Protein AF-A0A661RQF5-F1 (afdb_monomer)

pLDDT: mean 89.21, std 16.98, range [40.53, 98.81]

Solvent-accessible surface area (backbone atoms only — not comparable to full-atom values): 6667 Å² total; per-residue (Å²): 84,35,40,37,40,47,43,81,50,47,69,70,42,57,60,57,49,53,75,77,28,49,71,82,44,97,46,32,29,41,40,75,65,56,73,70,56,47,53,55,51,48,53,52,45,70,79,34,30,76,92,13,27,39,38,41,38,34,62,47,94,51,95,83,42,47,51,73,51,75,43,65,79,60,58,66,39,82,42,76,57,96,91,41,82,46,71,45,75,58,76,76,85,71,75,90,67,78,88,73,68,86,83,66,78,88,79,81,133

Radius of gyration: 20.38 Å; Cα contacts (8 Å, |Δi|>4): 150; chains: 1; bounding box: 27×67×48 Å

Secondary structure (DSSP, 8-state):
-EEEEEES--HHHHHHHTTTSEEEETTEEEE---HHHHHHHHHHHHHH-TT-EEEEEEE-SSTTSEEEEEES--SEEEEEETTEEEEEEPPP---TTGGGSTTSTTS--

Nearest PDB structures (foldseek):
  4qdl-assembly1_E  TM=9.307E-01  e=1.779E-13  Escherichia coli K-12
  4p6i-assembly1_A  TM=9.046E-01  e=2.442E-12  Escherichia coli K-12
  5dlj-assembly1_E  TM=1.002E+00  e=1.059E-10  Escherichia coli K-12
  4mak-assembly1_A  TM=9.663E-01  e=1.282E-10  Escherichia coli str. K-12 substr. MG1655
  8fyc-assembly1_A  TM=9.298E-01  e=1.453E-09  Megasphaera

Foldseek 3Di:
DKKKAKDPFDVVLVVVLVVAFDPPDVRITDDDDDPVVLVVNVVSCVVGGPQMKMKMKDADPDPVRIDMDIDHDDQFDWDDDPNDIDTDRHDDPDPPPPPPPPPPPPPDD

Sequence (109 aa):
MLVIVVESVPPRLRGRLAVWLVEVRAGAYVGNLSKRVREMVWNQIEEGLGPGNAVMIWKTNTESGFDFLTLGPNRRIPCEMDGIKFVSFLPLEQEKIEAKNDDVDDIVL

Structure (mmCIF, N/CA/C/O backbone):
data_AF-A0A661RQF5-F1
#
_entry.id   AF-A0A661RQF5-F1
#
loop_
_atom_site.group_PDB
_atom_site.id
_atom_site.type_symbol
_atom_site.label_atom_id
_atom_site.label_alt_id
_atom_site.label_comp_id
_atom_site.label_asym_id
_atom_site.label_entity_id
_atom_site.label_seq_id
_atom_site.pdbx_PDB_ins_code
_atom_site.Cartn_x
_atom_site.Cartn_y
_atom_site.Cartn_z
_atom_site.occupancy
_atom_site.B_iso_or_equiv
_atom_site.auth_seq_id
_atom_site.auth_comp_id
_atom_site.auth_asym_id
_atom_site.auth_atom_id
_atom_site.pdbx_PDB_model_num
ATOM 1 N N . MET A 1 1 ? -8.514 -5.697 7.539 1.00 96.25 1 MET A N 1
ATOM 2 C CA . MET A 1 1 ? -8.502 -5.597 6.063 1.00 96.25 1 MET A CA 1
ATOM 3 C C . MET A 1 1 ? -7.395 -4.649 5.644 1.00 96.25 1 MET A C 1
ATOM 5 O O . MET A 1 1 ? -7.236 -3.615 6.288 1.00 96.25 1 MET A O 1
ATOM 9 N N . LEU A 1 2 ? -6.652 -5.029 4.609 1.00 98.38 2 LEU A N 1
ATOM 10 C CA . LEU A 1 2 ? -5.522 -4.324 4.014 1.00 98.38 2 LEU A CA 1
ATOM 11 C C . LEU A 1 2 ? -5.647 -4.415 2.487 1.00 98.38 2 LEU A C 1
ATOM 13 O O . LEU A 1 2 ? -5.944 -5.491 1.966 1.00 98.38 2 LEU A O 1
ATOM 17 N N . VAL A 1 3 ? -5.400 -3.307 1.797 1.00 98.81 3 VAL A N 1
ATOM 18 C CA . VAL A 1 3 ? -5.298 -3.223 0.339 1.00 98.81 3 VAL A CA 1
ATOM 19 C C . VAL A 1 3 ? -3.983 -2.535 -0.001 1.00 98.81 3 VAL A C 1
ATOM 21 O O . VAL A 1 3 ? -3.659 -1.510 0.593 1.00 98.81 3 VAL A O 1
ATOM 24 N N . ILE A 1 4 ? -3.222 -3.093 -0.934 1.00 98.69 4 ILE A N 1
ATOM 25 C CA . ILE A 1 4 ? -1.996 -2.490 -1.459 1.00 98.69 4 ILE A CA 1
ATOM 26 C C . ILE A 1 4 ? -2.137 -2.351 -2.968 1.00 98.69 4 ILE A C 1
ATOM 28 O O . ILE A 1 4 ? -2.450 -3.323 -3.651 1.00 98.69 4 ILE A O 1
ATOM 32 N N . VAL A 1 5 ? -1.899 -1.148 -3.479 1.00 98.62 5 VAL A N 1
ATOM 33 C CA . VAL A 1 5 ? -1.831 -0.855 -4.910 1.00 98.62 5 VAL A CA 1
ATOM 34 C C . VAL A 1 5 ? -0.400 -0.476 -5.258 1.00 98.62 5 VAL A C 1
ATOM 36 O O . VAL A 1 5 ? 0.196 0.333 -4.555 1.00 98.62 5 VAL A O 1
ATOM 39 N N . VAL A 1 6 ? 0.153 -1.057 -6.319 1.00 98.44 6 VAL A N 1
ATOM 40 C CA . VAL A 1 6 ? 1.498 -0.758 -6.822 1.00 98.44 6 VAL A CA 1
ATOM 41 C C . VAL A 1 6 ? 1.495 -0.557 -8.333 1.00 98.44 6 VAL A C 1
ATOM 43 O O . VAL A 1 6 ? 0.921 -1.343 -9.090 1.00 98.44 6 VAL A O 1
ATOM 46 N N . GLU A 1 7 ? 2.213 0.464 -8.784 1.00 98.19 7 GLU A N 1
ATOM 47 C CA . GLU A 1 7 ? 2.347 0.838 -10.192 1.00 98.19 7 GLU A CA 1
ATOM 48 C C . GLU A 1 7 ? 3.827 0.908 -10.572 1.00 98.19 7 GLU A C 1
ATOM 50 O O . GLU A 1 7 ? 4.654 1.385 -9.797 1.00 98.19 7 GLU A O 1
ATOM 55 N N . SER A 1 8 ? 4.178 0.420 -11.766 1.00 97.50 8 SER A N 1
ATOM 56 C CA . SER A 1 8 ? 5.552 0.476 -12.302 1.00 97.50 8 SER A CA 1
ATOM 57 C C . SER A 1 8 ? 6.648 -0.090 -11.377 1.00 97.50 8 SER A C 1
ATOM 59 O O . SER A 1 8 ? 7.808 0.304 -11.464 1.00 97.50 8 SER A O 1
ATOM 61 N N . VAL A 1 9 ? 6.298 -1.041 -10.502 1.00 97.88 9 VAL A N 1
ATOM 62 C CA . VAL A 1 9 ? 7.245 -1.687 -9.580 1.00 97.88 9 VAL A CA 1
ATOM 63 C C . VAL A 1 9 ? 7.947 -2.910 -10.195 1.00 97.88 9 VAL A C 1
ATOM 65 O O . VAL A 1 9 ? 7.343 -3.620 -11.012 1.00 97.88 9 VAL A O 1
ATOM 68 N N . PRO A 1 10 ? 9.186 -3.228 -9.769 1.00 97.62 10 PRO A N 1
ATOM 69 C CA . PRO A 1 10 ? 9.909 -4.423 -10.203 1.00 97.62 10 PRO A CA 1
ATOM 70 C C . PRO A 1 10 ? 9.140 -5.744 -9.966 1.00 97.62 10 PRO A C 1
ATOM 72 O O . PRO A 1 10 ? 8.515 -5.902 -8.912 1.00 97.62 10 PRO A O 1
ATOM 75 N N . PRO A 1 11 ? 9.261 -6.760 -10.853 1.00 97.12 11 PRO A N 1
ATOM 76 C CA . PRO A 1 11 ? 8.599 -8.064 -10.682 1.00 97.12 11 PRO A CA 1
ATOM 77 C C . PRO A 1 11 ? 8.918 -8.763 -9.352 1.00 97.12 11 PRO A C 1
ATOM 79 O O . PRO A 1 11 ? 8.059 -9.428 -8.777 1.00 97.12 11 PRO A O 1
ATOM 82 N N . ARG A 1 12 ? 10.132 -8.554 -8.817 1.00 97.62 12 ARG A N 1
ATOM 83 C CA . ARG A 1 12 ? 10.547 -9.066 -7.499 1.00 97.62 12 ARG A CA 1
ATOM 84 C C . ARG A 1 12 ? 9.626 -8.606 -6.364 1.00 97.62 12 ARG A C 1
ATOM 86 O O . ARG A 1 12 ? 9.331 -9.401 -5.477 1.00 97.62 12 ARG A O 1
ATOM 93 N N . LEU A 1 13 ? 9.152 -7.354 -6.396 1.00 98.12 13 LEU A N 1
ATOM 94 C CA . LEU A 1 13 ? 8.261 -6.825 -5.363 1.00 98.12 13 LEU A CA 1
ATOM 95 C C . LEU A 1 13 ? 6.857 -7.423 -5.503 1.00 98.12 13 LEU A C 1
ATOM 97 O O . LEU A 1 13 ? 6.255 -7.792 -4.502 1.00 98.12 13 LEU A O 1
ATOM 101 N N . ARG A 1 14 ? 6.370 -7.608 -6.736 1.00 98.00 14 ARG A N 1
ATOM 102 C CA . ARG A 1 14 ? 5.079 -8.270 -7.000 1.00 98.00 14 ARG A CA 1
ATOM 103 C C . ARG A 1 14 ? 5.048 -9.684 -6.428 1.00 98.00 14 ARG A C 1
ATOM 105 O O . ARG A 1 14 ? 4.173 -10.013 -5.632 1.00 98.00 14 ARG A O 1
ATOM 112 N N . GLY A 1 15 ? 6.064 -10.487 -6.756 1.00 97.44 15 GLY A N 1
ATOM 113 C CA . GLY A 1 15 ? 6.204 -11.841 -6.215 1.00 97.44 15 GLY A CA 1
ATOM 114 C C . GLY A 1 15 ? 6.328 -11.852 -4.690 1.00 97.44 15 GLY A C 1
ATOM 115 O O . GLY A 1 15 ? 5.736 -12.699 -4.030 1.00 97.44 15 GLY A O 1
ATOM 116 N N . ARG A 1 16 ? 7.036 -10.873 -4.113 1.00 97.75 16 ARG A N 1
ATOM 117 C CA . ARG A 1 16 ? 7.155 -10.713 -2.660 1.00 97.75 16 ARG A CA 1
ATOM 118 C C . ARG A 1 16 ? 5.808 -10.404 -1.994 1.00 97.75 16 ARG A C 1
ATOM 120 O O . ARG A 1 16 ? 5.505 -11.015 -0.978 1.00 97.75 16 ARG A O 1
ATOM 127 N N . LEU A 1 17 ? 4.991 -9.511 -2.553 1.00 98.25 17 LEU A N 1
ATOM 128 C CA . LEU A 1 17 ? 3.659 -9.187 -2.019 1.00 98.25 17 LEU A CA 1
ATOM 129 C C . LEU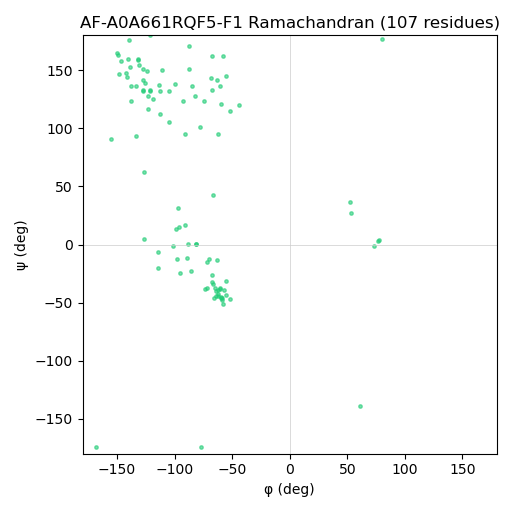 A 1 17 ? 2.693 -10.377 -2.090 1.00 98.25 17 LEU A C 1
ATOM 131 O O . LEU A 1 17 ? 1.936 -10.609 -1.145 1.00 98.25 17 LEU A O 1
ATOM 135 N N . ALA A 1 18 ? 2.778 -11.168 -3.162 1.00 97.75 18 ALA A N 1
ATOM 136 C CA . ALA A 1 18 ? 1.961 -12.364 -3.364 1.00 97.75 18 ALA A CA 1
ATOM 137 C C . ALA A 1 18 ? 2.197 -13.476 -2.317 1.00 97.75 18 ALA A C 1
ATOM 139 O O . ALA A 1 18 ? 1.392 -14.396 -2.212 1.00 97.75 18 ALA A O 1
ATOM 140 N N . VAL A 1 19 ? 3.264 -13.392 -1.508 1.00 97.50 19 VAL A N 1
ATOM 141 C CA . VAL A 1 19 ? 3.502 -14.319 -0.382 1.00 97.50 19 VAL A CA 1
ATOM 142 C C . VAL A 1 19 ? 2.466 -14.141 0.733 1.00 97.50 19 VAL A C 1
ATOM 144 O O . VAL A 1 19 ? 2.119 -15.107 1.410 1.00 97.50 19 VAL A O 1
ATOM 147 N N . TRP A 1 20 ? 1.968 -12.918 0.942 1.00 97.75 20 TRP A N 1
ATOM 148 C CA . TRP A 1 20 ? 1.060 -12.595 2.054 1.00 97.75 20 TRP A CA 1
ATOM 149 C C . TRP A 1 20 ? -0.341 -12.184 1.613 1.00 97.75 20 TRP A C 1
ATOM 151 O O . TRP A 1 20 ? -1.264 -12.192 2.430 1.00 97.75 20 TRP A O 1
ATOM 161 N N . LEU A 1 21 ? -0.494 -11.758 0.361 1.00 98.44 21 LEU A N 1
ATOM 162 C CA . LEU A 1 21 ? -1.695 -11.103 -0.142 1.00 98.44 21 LEU A CA 1
ATOM 163 C C . LEU A 1 21 ? -2.151 -11.743 -1.448 1.00 98.44 21 LEU A C 1
ATOM 165 O O . LEU A 1 21 ? -1.346 -12.263 -2.216 1.00 98.44 21 LEU A O 1
ATOM 169 N N . VAL A 1 22 ? -3.445 -11.632 -1.731 1.00 98.56 22 VAL A N 1
ATOM 170 C CA . VAL A 1 22 ? -4.027 -12.094 -2.993 1.00 98.56 22 VAL A CA 1
ATOM 171 C C . VAL A 1 22 ? -4.041 -10.940 -3.990 1.00 98.56 22 VAL A C 1
ATOM 173 O O . VAL A 1 22 ? -4.631 -9.896 -3.710 1.00 98.56 22 VAL A O 1
ATOM 176 N N . GLU A 1 23 ? -3.418 -11.125 -5.155 1.00 98.50 23 GLU A N 1
ATOM 177 C CA . GLU A 1 23 ? -3.478 -10.170 -6.268 1.00 98.50 23 GLU A CA 1
ATOM 178 C C . GLU A 1 23 ? -4.814 -10.319 -7.011 1.00 98.50 23 GLU A C 1
ATOM 180 O O . GLU A 1 23 ? -5.010 -11.250 -7.789 1.00 98.50 23 GLU A O 1
ATOM 185 N N . VAL A 1 24 ? -5.763 -9.419 -6.750 1.00 98.31 24 VAL A N 1
ATOM 186 C CA . VAL A 1 24 ? -7.114 -9.462 -7.348 1.00 98.31 24 VAL A CA 1
ATOM 187 C C . VAL A 1 24 ? -7.169 -8.782 -8.719 1.00 98.31 24 VAL A C 1
ATOM 189 O O . VAL A 1 24 ? -8.050 -9.068 -9.530 1.00 98.31 24 VAL A O 1
ATOM 192 N N . ARG A 1 25 ? -6.225 -7.873 -8.983 1.00 98.56 25 ARG A N 1
ATOM 193 C CA . ARG A 1 25 ? -5.950 -7.223 -10.274 1.00 98.56 25 ARG A CA 1
ATOM 194 C C . ARG A 1 25 ? -4.463 -6.907 -10.355 1.00 98.56 25 ARG A C 1
ATOM 196 O O . ARG A 1 25 ? -3.806 -6.858 -9.324 1.00 98.56 25 ARG A O 1
ATOM 203 N N . ALA A 1 26 ? -3.958 -6.644 -11.559 1.00 97.50 26 ALA A N 1
ATOM 204 C CA . ALA A 1 26 ? -2.560 -6.280 -11.760 1.00 97.50 26 ALA A CA 1
ATOM 205 C C . ALA A 1 26 ? -2.154 -5.118 -10.836 1.00 97.50 26 ALA A C 1
ATOM 207 O O . ALA A 1 26 ? -2.666 -4.008 -10.961 1.00 97.50 26 ALA A O 1
ATOM 208 N N . GLY A 1 27 ? -1.241 -5.391 -9.902 1.00 97.81 27 GLY A N 1
ATOM 209 C CA . GLY A 1 27 ? -0.774 -4.424 -8.912 1.00 97.81 27 GLY A CA 1
ATOM 210 C C . GLY A 1 27 ? -1.731 -4.143 -7.752 1.00 97.81 27 GLY A C 1
ATOM 211 O O . GLY A 1 27 ? -1.383 -3.318 -6.922 1.00 97.81 27 GLY A O 1
ATOM 212 N N . ALA A 1 28 ? -2.887 -4.802 -7.651 1.00 98.69 28 ALA A N 1
ATOM 213 C CA . ALA A 1 28 ? -3.844 -4.631 -6.559 1.00 98.69 28 ALA A CA 1
ATOM 214 C C . ALA A 1 28 ? -3.921 -5.899 -5.700 1.00 98.69 28 ALA A C 1
ATOM 216 O O . ALA A 1 28 ? -4.424 -6.939 -6.127 1.00 98.69 28 ALA A O 1
ATOM 217 N N . TYR A 1 29 ? -3.455 -5.782 -4.463 1.00 98.81 29 TYR A N 1
ATOM 218 C CA . TYR A 1 29 ? -3.317 -6.862 -3.498 1.00 98.81 29 TYR A CA 1
ATOM 219 C C . TYR A 1 29 ? -4.265 -6.653 -2.320 1.00 98.81 29 TYR A C 1
ATOM 221 O O . TYR A 1 29 ? -4.370 -5.546 -1.795 1.00 98.81 29 TYR A O 1
ATOM 229 N N . VAL A 1 30 ? -4.931 -7.715 -1.869 1.00 98.75 30 VAL A N 1
ATOM 230 C CA . VAL A 1 30 ? -5.881 -7.673 -0.748 1.00 98.75 30 VAL A CA 1
ATOM 231 C C . VAL A 1 30 ? -5.525 -8.738 0.283 1.00 98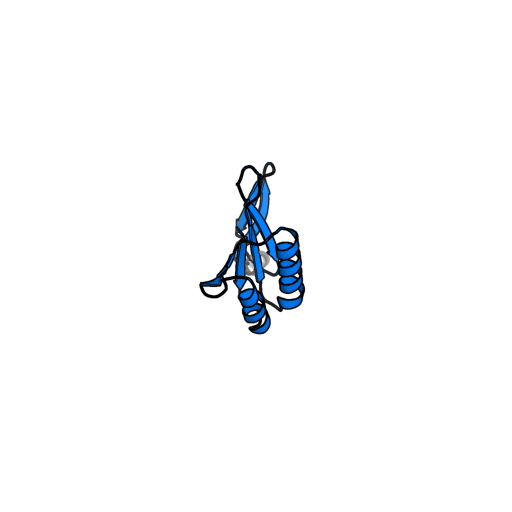.75 30 VAL A C 1
ATOM 233 O O . VAL A 1 30 ? -5.138 -9.856 -0.059 1.00 98.75 30 VAL A O 1
ATOM 236 N N . GLY A 1 31 ? -5.675 -8.404 1.564 1.00 98.25 31 GLY A N 1
ATOM 237 C CA . GLY A 1 31 ? -5.498 -9.359 2.651 1.00 98.25 31 GLY A CA 1
ATOM 238 C C . GLY A 1 31 ? -5.992 -8.856 4.002 1.00 98.25 31 GLY A C 1
ATOM 239 O O . GLY A 1 31 ? -6.587 -7.782 4.138 1.00 98.25 31 GLY A O 1
ATOM 240 N N . ASN A 1 32 ? -5.745 -9.650 5.040 1.00 97.94 32 ASN A N 1
ATOM 241 C CA . ASN A 1 32 ? -6.052 -9.280 6.415 1.00 97.94 32 ASN A CA 1
ATOM 242 C C . ASN A 1 32 ? -4.863 -9.600 7.318 1.00 97.94 32 ASN A C 1
ATOM 244 O O . ASN A 1 32 ? -4.716 -10.720 7.794 1.00 97.94 32 ASN A O 1
ATOM 248 N N . LEU A 1 33 ? -4.005 -8.603 7.520 1.00 96.75 33 LEU A N 1
ATOM 249 C CA . LEU A 1 33 ? -2.769 -8.734 8.283 1.00 96.75 33 LEU A CA 1
ATOM 250 C C . LEU A 1 33 ? -2.864 -7.954 9.597 1.00 96.75 33 LEU A C 1
ATOM 252 O O . LEU A 1 33 ? -3.551 -6.933 9.680 1.00 96.75 33 LEU A O 1
ATOM 256 N N . SER A 1 34 ? -2.152 -8.425 10.622 1.00 97.31 34 SER A N 1
ATOM 257 C CA . SER A 1 34 ? -1.987 -7.674 11.869 1.00 97.31 34 SER A CA 1
ATOM 258 C C . SER A 1 34 ? -1.153 -6.409 11.637 1.00 97.31 34 SER A C 1
ATOM 260 O O . SER A 1 34 ? -0.415 -6.313 10.654 1.00 97.31 34 SER A O 1
ATOM 262 N N . LYS A 1 35 ? -1.220 -5.446 12.568 1.00 96.81 35 LYS A N 1
ATOM 263 C CA . LYS A 1 35 ? -0.451 -4.190 12.498 1.00 96.81 35 LYS A CA 1
ATOM 264 C C . LYS A 1 35 ? 1.047 -4.436 12.262 1.00 96.81 35 LYS A C 1
ATOM 266 O O . LYS A 1 35 ? 1.616 -3.853 11.348 1.00 96.81 35 LYS A O 1
ATOM 271 N N . ARG A 1 36 ? 1.640 -5.366 13.019 1.00 97.88 36 ARG A N 1
ATOM 272 C CA . ARG A 1 36 ? 3.059 -5.739 12.908 1.00 97.88 36 ARG A CA 1
ATOM 273 C C . ARG A 1 36 ? 3.413 -6.269 11.519 1.00 97.88 36 ARG A C 1
ATOM 275 O O . ARG A 1 36 ? 4.430 -5.887 10.953 1.00 97.88 36 ARG A O 1
ATOM 282 N N . VAL A 1 37 ? 2.590 -7.166 10.973 1.00 97.81 37 VAL A N 1
ATOM 283 C CA . VAL A 1 37 ? 2.866 -7.765 9.658 1.00 97.81 37 VAL A CA 1
ATOM 284 C C . VAL A 1 37 ? 2.652 -6.733 8.551 1.00 97.81 37 VAL A C 1
ATOM 286 O O . VAL A 1 37 ? 3.444 -6.677 7.621 1.00 97.81 37 VAL A O 1
ATOM 289 N N . ARG A 1 38 ? 1.645 -5.861 8.674 1.00 97.88 38 ARG A N 1
ATOM 290 C CA . ARG A 1 38 ? 1.449 -4.730 7.759 1.00 97.88 38 ARG A CA 1
ATOM 291 C C . ARG A 1 38 ? 2.667 -3.799 7.734 1.00 97.88 38 ARG A C 1
ATOM 293 O O . ARG A 1 38 ? 3.103 -3.428 6.655 1.00 97.88 38 ARG A O 1
ATOM 300 N N . GLU A 1 39 ? 3.214 -3.435 8.892 1.00 98.12 39 GLU A N 1
ATOM 301 C CA . GLU A 1 39 ? 4.417 -2.589 8.990 1.00 98.12 39 GLU A CA 1
ATOM 302 C C . GLU A 1 39 ? 5.637 -3.266 8.355 1.00 98.12 39 GLU A C 1
ATOM 304 O O . GLU A 1 39 ? 6.346 -2.652 7.566 1.00 98.12 39 GLU A O 1
ATOM 309 N N . MET A 1 40 ? 5.823 -4.565 8.599 1.00 98.19 40 MET A N 1
ATOM 310 C CA . MET A 1 40 ? 6.859 -5.351 7.923 1.00 98.19 40 MET A CA 1
ATOM 311 C C . MET A 1 40 ? 6.678 -5.356 6.395 1.00 98.19 40 MET A C 1
ATOM 313 O O . MET A 1 40 ? 7.649 -5.170 5.666 1.00 98.19 40 MET A O 1
ATOM 317 N N . VAL A 1 41 ? 5.452 -5.561 5.897 1.00 98.19 41 VAL A N 1
ATOM 318 C CA . VAL A 1 41 ? 5.147 -5.518 4.455 1.00 98.19 41 VAL A CA 1
ATOM 319 C C . VAL A 1 41 ? 5.432 -4.132 3.878 1.00 98.19 41 VAL A C 1
ATOM 321 O O . VAL A 1 41 ? 5.979 -4.040 2.783 1.00 98.19 41 VAL A O 1
ATOM 324 N N . TRP A 1 42 ? 5.117 -3.063 4.609 1.00 98.44 42 TRP A N 1
ATOM 325 C CA . TRP A 1 42 ? 5.401 -1.698 4.172 1.00 98.44 42 TRP A CA 1
ATOM 326 C C . TRP A 1 42 ? 6.902 -1.441 4.001 1.00 98.44 42 TRP A C 1
ATOM 328 O O . TRP A 1 42 ? 7.306 -0.946 2.954 1.00 98.44 42 TRP A O 1
ATOM 338 N N . ASN A 1 43 ? 7.736 -1.890 4.941 1.00 98.31 43 ASN A N 1
ATOM 339 C CA . ASN A 1 43 ? 9.195 -1.779 4.811 1.00 98.31 43 ASN A CA 1
ATOM 340 C C . ASN A 1 43 ? 9.717 -2.527 3.570 1.00 98.31 43 ASN A C 1
ATOM 342 O O . ASN A 1 43 ? 10.601 -2.053 2.866 1.00 98.31 43 ASN A O 1
ATOM 346 N N . GLN A 1 44 ? 9.130 -3.685 3.248 1.00 98.06 44 GLN A N 1
ATOM 347 C CA . GLN A 1 44 ? 9.481 -4.432 2.034 1.00 98.06 44 GLN A CA 1
ATOM 348 C C . GLN A 1 44 ? 9.080 -3.700 0.748 1.00 98.06 44 GLN A C 1
ATOM 350 O O . GLN A 1 44 ? 9.770 -3.819 -0.266 1.00 98.06 44 GLN A O 1
ATOM 355 N N . ILE A 1 45 ? 7.969 -2.960 0.772 1.00 98.25 45 ILE A N 1
ATOM 356 C CA . ILE A 1 45 ? 7.570 -2.086 -0.335 1.00 98.25 45 ILE A CA 1
ATOM 357 C C . ILE A 1 45 ? 8.580 -0.951 -0.477 1.00 98.25 45 ILE A C 1
ATOM 359 O O . ILE A 1 45 ? 9.040 -0.711 -1.587 1.00 98.25 45 ILE A O 1
ATOM 363 N N . GLU A 1 46 ? 8.966 -0.313 0.626 1.00 98.00 46 GLU A N 1
ATOM 364 C CA . GLU A 1 46 ? 9.929 0.790 0.637 1.00 98.00 46 GLU A CA 1
ATOM 365 C C . GLU A 1 46 ? 11.293 0.388 0.058 1.00 98.00 46 GLU A C 1
ATOM 367 O O . GLU A 1 46 ? 11.788 1.026 -0.870 1.00 98.00 46 GLU A O 1
ATOM 372 N N . GLU A 1 47 ? 11.844 -0.746 0.491 1.00 97.62 47 GLU A N 1
ATOM 373 C CA . GLU A 1 47 ? 13.086 -1.321 -0.052 1.00 97.62 47 GLU A CA 1
ATOM 374 C C . GLU A 1 47 ? 12.935 -1.825 -1.507 1.00 97.62 47 GLU A C 1
ATOM 376 O O . GLU A 1 47 ? 13.899 -1.962 -2.274 1.00 97.62 47 GLU A O 1
ATOM 381 N N . GLY A 1 48 ? 11.710 -2.183 -1.894 1.00 96.94 48 GLY A N 1
ATOM 382 C CA . GLY A 1 48 ? 11.395 -2.886 -3.133 1.00 96.94 48 GLY A CA 1
ATOM 383 C C . GLY A 1 48 ? 10.912 -2.014 -4.289 1.00 96.94 48 GLY A C 1
ATOM 384 O O . GLY A 1 48 ? 10.833 -2.521 -5.411 1.00 96.94 48 GLY A O 1
ATOM 385 N N . LEU A 1 49 ? 10.577 -0.748 -4.030 1.00 96.94 49 LEU A N 1
ATOM 386 C CA . LEU A 1 49 ? 9.734 0.071 -4.904 1.00 96.94 49 LEU A CA 1
ATOM 387 C C . LEU A 1 49 ? 10.347 0.344 -6.284 1.00 96.94 49 LEU A C 1
ATOM 389 O O . LEU A 1 49 ? 9.647 0.312 -7.298 1.00 96.94 49 LEU A O 1
ATOM 393 N N . GLY A 1 50 ? 11.659 0.596 -6.333 1.00 95.12 50 GLY A N 1
ATOM 394 C CA . GLY A 1 50 ? 12.320 1.084 -7.545 1.00 95.12 50 GLY A CA 1
ATOM 395 C C . GLY A 1 50 ? 11.750 2.446 -7.986 1.00 95.12 50 GLY A C 1
ATOM 396 O O . GLY A 1 50 ? 11.501 3.286 -7.126 1.00 95.12 50 GLY A O 1
ATOM 397 N N . PRO A 1 51 ? 11.528 2.682 -9.296 1.00 95.56 51 PRO A N 1
ATOM 398 C CA . PRO A 1 51 ? 10.954 3.935 -9.806 1.00 95.56 51 PRO A CA 1
ATOM 399 C C . PRO A 1 51 ? 9.417 3.994 -9.711 1.00 95.56 51 PRO A C 1
ATOM 401 O O . PRO A 1 51 ? 8.810 4.953 -10.183 1.00 95.56 51 PRO A O 1
ATOM 404 N N . GLY A 1 52 ? 8.783 2.940 -9.190 1.00 97.25 52 GLY A N 1
ATOM 405 C CA . GLY A 1 52 ? 7.333 2.827 -9.110 1.00 97.25 52 GLY A CA 1
ATOM 406 C C . GLY A 1 52 ? 6.718 3.657 -7.988 1.00 97.25 52 GLY A C 1
ATOM 407 O O . GLY A 1 52 ? 7.392 4.400 -7.277 1.00 97.25 52 GLY A O 1
ATOM 408 N N . ASN A 1 53 ? 5.413 3.487 -7.806 1.00 98.06 53 ASN A N 1
ATOM 409 C CA . ASN A 1 53 ? 4.681 4.063 -6.686 1.00 98.06 53 ASN A CA 1
ATOM 410 C C . ASN A 1 53 ? 3.786 3.013 -6.019 1.00 98.06 53 ASN A C 1
ATOM 412 O O . ASN A 1 53 ? 3.476 1.972 -6.607 1.00 98.06 53 ASN A O 1
ATOM 416 N N . ALA A 1 54 ? 3.426 3.270 -4.765 1.00 98.19 54 ALA A N 1
ATOM 417 C CA . ALA A 1 54 ? 2.615 2.380 -3.956 1.00 98.19 54 ALA A CA 1
ATOM 418 C C . ALA A 1 54 ? 1.631 3.152 -3.076 1.00 98.19 54 ALA A C 1
ATOM 420 O O . ALA A 1 54 ? 1.943 4.225 -2.562 1.00 98.19 54 ALA A O 1
ATOM 421 N N . VAL A 1 55 ? 0.469 2.551 -2.839 1.00 98.44 55 VAL A N 1
ATOM 422 C CA . VAL A 1 55 ? -0.512 2.983 -1.844 1.00 98.44 55 VAL A CA 1
ATOM 423 C C . VAL A 1 55 ? -0.861 1.791 -0.965 1.00 98.44 55 VAL A C 1
ATOM 425 O O . VAL A 1 55 ? -1.158 0.713 -1.472 1.00 98.44 55 VAL A O 1
ATOM 428 N N . MET A 1 56 ? -0.853 1.975 0.351 1.00 98.50 56 MET A N 1
ATOM 429 C CA . MET A 1 56 ? -1.310 0.978 1.315 1.00 98.50 56 MET A CA 1
ATOM 430 C C . MET A 1 56 ? -2.486 1.539 2.101 1.00 98.50 56 MET A C 1
ATOM 432 O O . MET A 1 56 ? -2.350 2.585 2.719 1.00 98.50 56 MET A O 1
ATOM 436 N N . ILE A 1 57 ? -3.608 0.825 2.116 1.00 98.44 57 ILE A N 1
ATOM 437 C CA . ILE A 1 57 ? -4.859 1.203 2.780 1.00 98.44 57 ILE A CA 1
ATOM 438 C C . ILE A 1 57 ? -5.214 0.122 3.793 1.00 98.44 57 ILE A C 1
ATOM 440 O O . ILE A 1 57 ? -5.211 -1.063 3.463 1.00 98.44 57 ILE A O 1
ATOM 444 N N . TRP A 1 58 ? -5.571 0.489 5.017 1.00 98.31 58 TRP A N 1
ATOM 445 C CA . TRP A 1 58 ? -5.989 -0.477 6.033 1.00 98.31 58 TRP A CA 1
ATOM 446 C C . TRP A 1 58 ? -7.185 0.015 6.837 1.00 98.31 58 TRP A C 1
ATOM 448 O O . TRP A 1 58 ? -7.373 1.209 7.049 1.00 98.31 58 TRP A O 1
ATOM 458 N N . LYS A 1 59 ? -7.969 -0.935 7.353 1.00 97.44 59 LYS A N 1
ATOM 459 C CA . LYS A 1 59 ? -9.069 -0.640 8.280 1.00 97.44 59 LYS A CA 1
ATOM 460 C C . LYS A 1 59 ? -8.526 -0.116 9.612 1.00 97.44 59 LYS A C 1
ATOM 462 O O . LYS A 1 59 ? -7.641 -0.739 10.199 1.00 97.44 59 LYS A O 1
ATOM 467 N N . THR A 1 60 ? -9.102 0.967 10.118 1.00 95.75 60 THR A N 1
ATOM 468 C CA . THR A 1 60 ? -8.823 1.525 11.452 1.00 95.75 60 THR A CA 1
ATOM 469 C C . THR A 1 60 ? -10.132 1.987 12.103 1.00 95.75 60 THR A C 1
ATOM 471 O O . THR A 1 60 ? -11.192 1.884 11.490 1.00 95.75 60 THR A O 1
ATOM 474 N N . ASN A 1 61 ? -10.071 2.453 13.350 1.00 94.38 61 ASN A N 1
ATOM 475 C CA . ASN A 1 61 ? -11.221 2.952 14.108 1.00 94.38 61 ASN A CA 1
ATOM 476 C C . ASN A 1 61 ? -11.348 4.490 14.047 1.00 94.38 61 ASN A C 1
ATOM 478 O O . ASN A 1 61 ? -11.741 5.115 15.027 1.00 94.38 61 ASN A O 1
ATOM 482 N N . THR A 1 62 ? -10.928 5.100 12.935 1.00 91.19 62 THR A N 1
ATOM 483 C CA . THR A 1 62 ? -11.112 6.534 12.655 1.00 91.19 62 THR A CA 1
ATOM 484 C C . THR A 1 62 ? -12.460 6.770 11.978 1.00 91.19 62 THR A C 1
ATOM 486 O O . THR A 1 62 ? -13.116 5.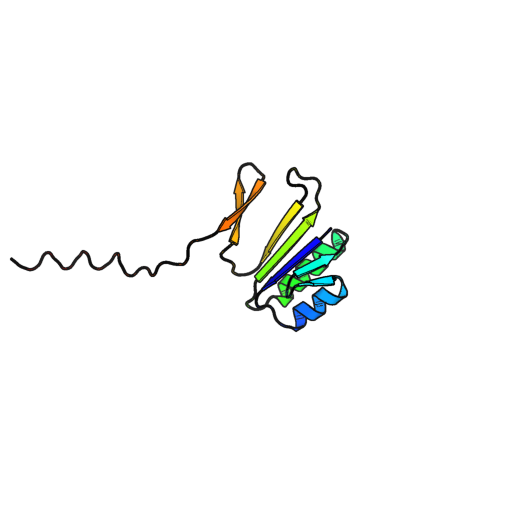818 11.556 1.00 91.19 62 THR A O 1
ATOM 489 N N . GLU A 1 63 ? -12.856 8.033 11.837 1.00 90.44 63 GLU A N 1
ATOM 490 C CA . GLU A 1 63 ? -14.133 8.431 11.231 1.00 90.44 63 GLU A CA 1
ATOM 491 C C . GLU A 1 63 ? -14.333 7.871 9.813 1.00 90.44 63 GLU A C 1
ATOM 493 O O . GLU A 1 63 ? -15.380 7.301 9.514 1.00 90.44 63 GLU A O 1
ATOM 498 N N . SER A 1 64 ? -13.298 7.909 8.970 1.00 91.31 64 SER A N 1
ATOM 499 C CA . SER A 1 64 ? -13.351 7.342 7.614 1.00 91.31 64 SER A CA 1
ATOM 500 C C . SER A 1 64 ? -13.393 5.806 7.585 1.00 91.31 64 SER A C 1
ATOM 502 O O . SER A 1 64 ? -13.604 5.210 6.531 1.00 91.31 64 SER A O 1
ATOM 504 N N . GLY A 1 65 ? -13.134 5.131 8.712 1.00 95.06 65 GLY A N 1
ATOM 505 C CA . GLY A 1 65 ? -13.053 3.668 8.813 1.00 95.06 65 GLY A CA 1
ATOM 506 C C . GLY A 1 65 ? -11.789 3.043 8.202 1.00 95.06 65 GLY A C 1
ATOM 507 O O . GLY A 1 65 ? -11.594 1.823 8.274 1.00 95.06 65 GLY A O 1
ATOM 508 N N . PHE A 1 66 ? -10.903 3.854 7.623 1.00 96.12 66 PHE A N 1
ATOM 509 C CA . PHE A 1 66 ? -9.622 3.439 7.063 1.00 96.12 66 PHE A CA 1
ATOM 510 C C . PHE A 1 66 ? -8.582 4.557 7.159 1.00 96.12 66 PHE A C 1
ATOM 512 O O . PHE A 1 66 ? -8.902 5.718 7.401 1.00 96.12 66 PHE A O 1
ATOM 519 N N . ASP A 1 67 ? -7.326 4.174 6.975 1.00 96.19 67 ASP A N 1
ATOM 520 C CA . ASP A 1 67 ? -6.199 5.085 6.828 1.00 96.19 67 ASP A CA 1
ATOM 521 C C . ASP A 1 67 ? -5.258 4.535 5.748 1.00 96.19 67 ASP A C 1
ATOM 523 O O . ASP A 1 67 ? -5.341 3.353 5.387 1.00 96.19 67 ASP A O 1
ATOM 527 N N . PHE A 1 68 ? -4.416 5.398 5.186 1.00 97.38 68 PHE A N 1
ATOM 528 C CA . PHE A 1 68 ? -3.532 5.050 4.089 1.00 97.38 68 PHE A CA 1
ATOM 529 C C . PHE A 1 68 ? -2.186 5.782 4.111 1.00 97.38 68 PHE A C 1
ATOM 531 O O . PHE A 1 68 ? -2.023 6.851 4.706 1.00 97.38 68 PHE A O 1
ATOM 538 N N . LEU A 1 69 ? -1.217 5.169 3.431 1.00 96.94 69 LEU A N 1
ATOM 539 C CA . LEU A 1 69 ? 0.103 5.718 3.125 1.00 96.94 69 LEU A CA 1
ATOM 540 C C . LEU A 1 69 ? 0.363 5.612 1.630 1.00 96.94 69 LEU A C 1
ATOM 542 O O . LEU A 1 69 ? -0.114 4.685 0.974 1.00 96.94 69 LEU A O 1
ATOM 546 N N . THR A 1 70 ? 1.163 6.538 1.119 1.00 97.44 70 THR A N 1
ATOM 547 C CA . THR A 1 70 ? 1.636 6.545 -0.264 1.00 97.44 70 THR A CA 1
ATOM 548 C C . THR A 1 70 ? 3.154 6.591 -0.285 1.00 97.44 70 THR A C 1
ATOM 550 O O . THR A 1 70 ? 3.767 7.184 0.601 1.00 97.44 70 THR A O 1
ATOM 553 N N . LEU A 1 71 ? 3.758 6.005 -1.311 1.00 97.38 71 LEU A N 1
ATOM 554 C CA . LEU A 1 71 ? 5.195 6.043 -1.539 1.00 97.38 71 LEU A CA 1
ATOM 555 C C . LEU A 1 71 ? 5.484 6.181 -3.035 1.00 97.38 71 LEU A C 1
ATOM 557 O O . LEU A 1 71 ? 4.783 5.593 -3.857 1.00 97.38 71 LEU A O 1
ATOM 561 N N . GLY A 1 72 ? 6.538 6.917 -3.378 1.00 96.06 72 GLY A N 1
ATOM 562 C CA . GLY A 1 72 ? 6.942 7.157 -4.762 1.00 96.06 72 GLY A CA 1
ATOM 563 C C . GLY A 1 72 ? 6.129 8.253 -5.466 1.00 96.06 72 GLY A C 1
ATOM 564 O O . GLY A 1 72 ? 5.214 8.839 -4.881 1.00 96.06 72 GLY A O 1
ATOM 565 N N . PRO A 1 73 ? 6.481 8.572 -6.722 1.00 93.50 73 PRO A N 1
ATOM 566 C CA . PRO A 1 73 ? 5.858 9.653 -7.474 1.00 93.50 73 PRO A CA 1
ATOM 567 C C . PRO A 1 73 ? 4.451 9.269 -7.951 1.00 93.50 73 PRO A C 1
ATOM 569 O O . PRO A 1 73 ? 4.265 8.296 -8.682 1.00 93.50 73 PRO A O 1
ATOM 572 N N . ASN A 1 74 ? 3.452 10.069 -7.581 1.00 93.19 74 ASN A N 1
ATOM 573 C CA . ASN A 1 74 ? 2.097 9.983 -8.119 1.00 93.19 74 ASN A CA 1
ATOM 574 C C . ASN A 1 74 ? 1.458 11.380 -8.136 1.00 93.19 74 ASN A C 1
ATOM 576 O O . ASN A 1 74 ? 1.703 12.197 -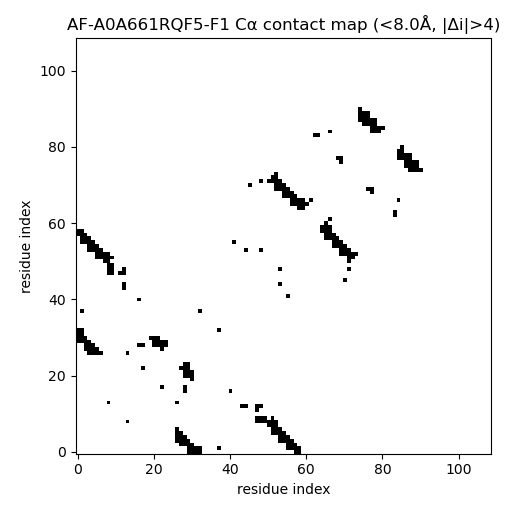7.253 1.00 93.19 74 ASN A O 1
ATOM 580 N N . ARG A 1 75 ? 0.601 11.653 -9.124 1.00 93.06 75 ARG A N 1
ATOM 581 C CA . ARG A 1 75 ? -0.187 12.898 -9.185 1.00 93.06 75 ARG A CA 1
ATOM 582 C C . ARG A 1 75 ? -1.309 12.941 -8.147 1.00 93.06 75 ARG A C 1
ATOM 584 O O . ARG A 1 75 ? -1.896 13.996 -7.933 1.00 93.06 75 ARG A O 1
ATOM 591 N N . ARG A 1 76 ? -1.636 11.795 -7.549 1.00 94.69 76 ARG A N 1
ATOM 592 C CA . ARG A 1 76 ? -2.552 11.645 -6.419 1.00 94.69 76 ARG A CA 1
ATOM 593 C C . ARG A 1 76 ? -1.754 11.726 -5.126 1.00 94.69 76 ARG A C 1
ATOM 595 O O . ARG A 1 76 ? -1.196 10.724 -4.686 1.00 94.69 76 ARG A O 1
ATOM 602 N N . ILE A 1 77 ? -1.694 12.920 -4.548 1.00 93.50 77 ILE A N 1
ATOM 603 C CA . ILE A 1 77 ? -0.956 13.170 -3.308 1.00 93.50 77 ILE A CA 1
ATOM 604 C C . ILE A 1 77 ? -1.919 13.181 -2.115 1.00 93.50 77 ILE A C 1
ATOM 606 O O . ILE A 1 77 ? -3.011 13.749 -2.227 1.00 93.50 77 ILE A O 1
ATOM 610 N N . PRO A 1 78 ? -1.559 12.569 -0.974 1.00 94.44 78 PRO A N 1
ATOM 611 C CA . PRO A 1 78 ? -2.337 12.718 0.247 1.00 94.44 78 PRO A CA 1
ATOM 612 C C . PRO A 1 78 ? -2.383 14.186 0.673 1.00 94.44 78 PRO A C 1
ATOM 614 O O . PRO A 1 78 ? -1.359 14.868 0.675 1.00 94.44 78 PRO A O 1
ATOM 617 N N . CYS A 1 79 ? -3.557 14.658 1.067 1.00 94.31 79 CYS A N 1
ATOM 618 C CA . CYS A 1 79 ? -3.728 15.934 1.751 1.00 94.31 79 CYS A CA 1
ATOM 619 C C . CYS A 1 79 ? -4.618 15.744 2.980 1.00 94.31 79 CYS A C 1
ATOM 621 O O . CYS A 1 79 ? -5.344 14.757 3.080 1.00 94.31 79 CYS A O 1
ATOM 623 N N . GLU A 1 80 ? -4.545 16.669 3.929 1.00 93.31 80 GLU A N 1
ATOM 624 C CA . GLU A 1 80 ? -5.337 16.626 5.155 1.00 93.31 80 GLU A CA 1
ATOM 625 C C . GLU A 1 80 ? -6.186 17.889 5.256 1.00 93.31 80 GLU A C 1
ATOM 627 O O . GLU A 1 80 ? -5.689 18.995 5.035 1.00 93.31 80 GLU A O 1
ATOM 632 N N . MET A 1 81 ? -7.472 17.713 5.550 1.00 92.19 81 MET A N 1
ATOM 633 C CA . MET A 1 81 ? -8.423 18.797 5.784 1.00 92.19 81 MET A CA 1
ATOM 634 C C . MET A 1 81 ? -9.288 18.400 6.975 1.00 92.19 81 MET A C 1
ATOM 636 O O . MET A 1 81 ? -9.868 17.316 6.974 1.00 92.19 81 MET A O 1
ATOM 640 N N . ASP A 1 82 ? -9.318 19.243 8.006 1.00 90.88 82 ASP A N 1
ATOM 641 C CA . ASP A 1 82 ? -10.098 19.023 9.232 1.00 90.88 82 ASP A CA 1
ATOM 642 C C . ASP A 1 82 ? -9.853 17.653 9.903 1.00 90.88 82 ASP A C 1
ATOM 644 O O . ASP A 1 82 ? -10.765 17.022 10.429 1.00 90.88 82 ASP A O 1
ATOM 648 N N . GLY A 1 83 ? -8.606 17.165 9.877 1.00 86.56 83 GLY A N 1
ATOM 649 C CA . GLY A 1 83 ? -8.225 15.873 10.467 1.00 86.56 83 GLY A CA 1
ATOM 650 C C . GLY A 1 83 ? -8.606 14.644 9.630 1.00 86.56 83 GLY A C 1
ATOM 651 O O . GLY A 1 83 ? -8.379 13.510 10.057 1.00 86.56 83 GLY A O 1
ATOM 652 N N . ILE A 1 84 ? -9.1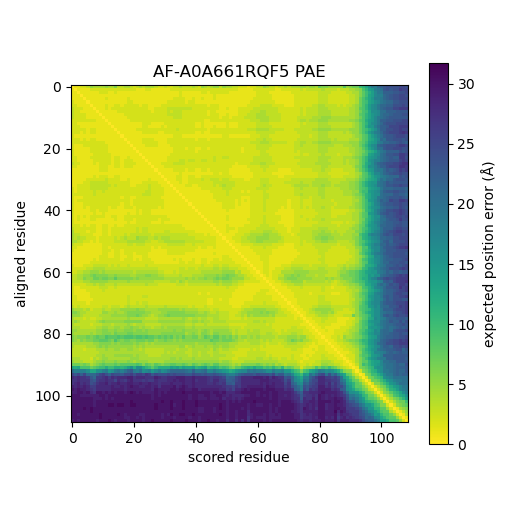65 14.843 8.432 1.00 89.88 84 ILE A N 1
ATOM 653 C CA . ILE A 1 84 ? -9.518 13.783 7.486 1.00 89.88 84 ILE A CA 1
ATOM 654 C C . ILE A 1 84 ? -8.5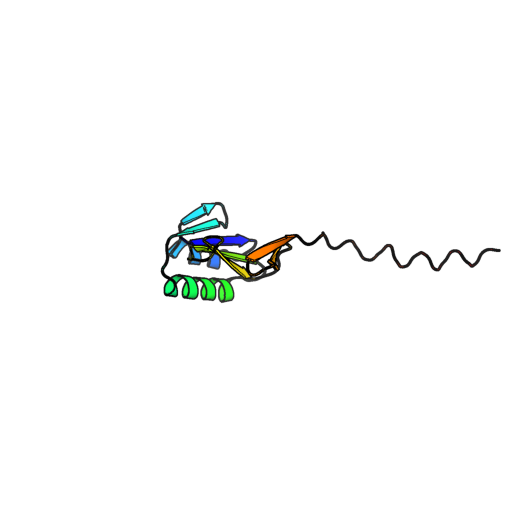01 13.773 6.341 1.00 89.88 84 ILE A C 1
ATOM 656 O O . ILE A 1 84 ? -8.192 14.805 5.740 1.00 89.88 84 ILE A O 1
ATOM 660 N N . LYS A 1 85 ? -7.982 12.583 6.010 1.00 93.31 85 LYS A N 1
ATOM 661 C CA . LYS A 1 85 ? -7.091 12.397 4.858 1.00 93.31 85 LYS A CA 1
ATOM 662 C C . LYS A 1 85 ? -7.879 12.259 3.559 1.00 93.31 85 LYS A C 1
ATOM 664 O O . LYS A 1 85 ? -8.726 11.377 3.420 1.00 93.31 85 LYS A O 1
ATOM 669 N N . PHE A 1 86 ? -7.500 13.070 2.583 1.00 94.19 86 PHE A N 1
ATOM 670 C CA . PHE A 1 86 ? -8.010 13.095 1.219 1.00 94.19 86 PHE A CA 1
ATOM 671 C C . PHE A 1 86 ? -6.883 12.853 0.211 1.00 94.19 86 PHE A C 1
ATOM 673 O O . PHE A 1 86 ? -5.717 12.665 0.563 1.00 94.19 86 PHE A O 1
ATOM 680 N N . VAL A 1 87 ? -7.249 12.854 -1.070 1.00 96.00 87 VAL A N 1
ATOM 681 C CA . VAL A 1 87 ? -6.315 12.762 -2.190 1.00 96.00 87 VAL A CA 1
ATOM 682 C C . VAL A 1 87 ? -6.520 13.970 -3.092 1.00 96.00 87 VAL A C 1
ATOM 684 O O . VAL A 1 87 ? -7.581 14.120 -3.697 1.00 96.00 87 VAL A O 1
ATOM 687 N N . SER A 1 88 ? -5.491 14.803 -3.215 1.00 94.50 88 SER A N 1
ATOM 688 C CA . SER A 1 88 ? -5.445 15.863 -4.218 1.00 94.50 88 SER A CA 1
ATOM 689 C C . SER A 1 88 ? -4.926 15.298 -5.534 1.00 94.50 88 SER A C 1
ATOM 691 O O . SER A 1 88 ? -3.960 14.531 -5.550 1.00 94.50 88 SER A O 1
ATOM 693 N N . PHE A 1 89 ? -5.567 15.665 -6.642 1.00 95.44 89 PHE A N 1
ATOM 694 C CA . PHE A 1 89 ? -5.125 15.289 -7.978 1.00 95.44 89 PHE A CA 1
ATOM 695 C C . PHE A 1 89 ? -4.476 16.488 -8.658 1.00 95.44 89 PHE A C 1
ATOM 697 O O . PHE A 1 89 ? -5.156 17.418 -9.089 1.00 95.44 89 PHE A O 1
ATOM 704 N N . LEU A 1 90 ? -3.149 16.458 -8.744 1.00 91.56 90 LEU A N 1
ATOM 705 C CA . LEU A 1 90 ? -2.376 17.543 -9.330 1.00 91.56 90 LEU A CA 1
ATOM 706 C C . L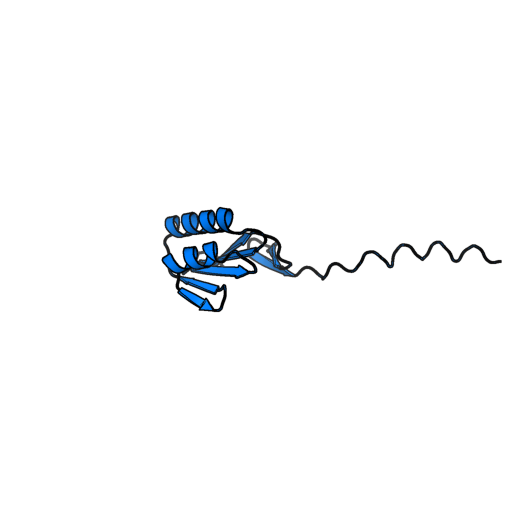EU A 1 90 ? -2.627 17.642 -10.843 1.00 91.56 90 LEU A C 1
ATOM 708 O O . LEU A 1 90 ? -2.758 16.602 -11.513 1.00 91.56 90 LEU A O 1
ATOM 712 N N . PRO A 1 91 ? -2.667 18.864 -11.408 1.00 91.31 91 PRO A N 1
ATOM 713 C CA . PRO A 1 91 ? -2.756 19.053 -12.850 1.00 91.31 91 PRO A CA 1
ATOM 714 C C . PRO A 1 91 ? -1.573 18.380 -13.558 1.00 91.31 91 PRO A C 1
ATOM 716 O O . PRO A 1 91 ? -0.574 18.003 -12.940 1.00 91.31 91 PRO A O 1
ATOM 719 N N . LEU A 1 92 ? -1.712 18.165 -14.865 1.00 85.75 92 LEU A N 1
ATOM 720 C CA . LEU A 1 92 ? -0.532 17.882 -15.676 1.00 85.75 92 LEU A CA 1
ATOM 721 C C . LEU A 1 92 ? 0.358 19.121 -15.608 1.00 85.75 92 LEU A C 1
ATOM 723 O O . LEU A 1 92 ? -0.155 20.235 -15.573 1.00 85.75 92 LEU A O 1
ATOM 727 N N . GLU A 1 93 ? 1.667 18.923 -15.534 1.00 74.44 93 GLU A N 1
ATOM 728 C CA . GLU A 1 93 ? 2.623 20.022 -15.559 1.00 74.44 93 GLU A CA 1
ATOM 729 C C . GLU A 1 93 ? 2.466 20.720 -16.920 1.00 74.44 93 GLU A C 1
ATOM 731 O O . GLU A 1 93 ? 2.961 20.234 -17.933 1.00 74.44 93 GLU A O 1
ATOM 736 N N . GLN A 1 94 ? 1.658 21.787 -16.980 1.00 58.06 94 GLN A N 1
ATOM 737 C CA . GLN A 1 94 ? 1.571 22.634 -18.162 1.00 58.06 94 GLN A CA 1
ATOM 738 C C . GLN A 1 94 ? 2.978 23.188 -18.396 1.00 58.06 94 GLN A C 1
ATOM 740 O O . GLN A 1 94 ? 3.554 23.815 -17.502 1.00 58.06 94 GLN A O 1
ATOM 745 N N . GLU A 1 95 ? 3.543 22.911 -19.572 1.00 53.66 95 GLU A N 1
ATOM 746 C CA . GLU A 1 95 ? 4.805 23.483 -20.026 1.00 53.66 95 GLU A CA 1
ATOM 747 C C . GLU A 1 95 ? 4.815 24.985 -19.712 1.00 53.66 95 GLU A C 1
ATOM 749 O O . GLU A 1 95 ? 3.955 25.736 -20.168 1.00 53.66 95 GLU A O 1
ATOM 754 N N . LYS A 1 96 ? 5.784 25.431 -18.907 1.00 48.44 96 LYS A N 1
ATOM 755 C CA . LYS A 1 96 ? 6.026 26.841 -18.558 1.00 48.44 96 LYS A CA 1
ATOM 756 C C . LYS A 1 96 ? 6.492 27.675 -19.773 1.00 48.44 96 LYS A C 1
ATOM 758 O O . LYS A 1 96 ? 7.441 28.444 -19.649 1.00 48.44 96 LYS A O 1
ATOM 763 N N . ILE A 1 97 ? 5.894 27.496 -20.951 1.00 51.91 97 ILE A N 1
ATOM 764 C CA . ILE A 1 97 ? 6.346 28.095 -22.214 1.00 51.91 97 ILE A CA 1
ATOM 765 C C . ILE A 1 97 ? 5.606 29.402 -22.544 1.00 51.91 97 ILE A C 1
ATOM 767 O O . ILE A 1 97 ? 6.191 30.261 -23.191 1.00 51.91 97 ILE A O 1
ATOM 771 N N . GLU A 1 98 ? 4.395 29.651 -22.045 1.00 45.88 98 GLU A N 1
ATOM 772 C CA . GLU A 1 98 ? 3.615 30.806 -22.537 1.00 45.88 98 GLU A CA 1
ATOM 773 C C . GLU A 1 98 ? 3.842 32.136 -21.796 1.00 45.88 98 GLU A C 1
ATOM 775 O O . GLU A 1 98 ? 3.487 33.181 -22.320 1.00 45.88 98 GLU A O 1
ATOM 780 N N . ALA A 1 99 ? 4.507 32.165 -20.637 1.00 51.38 99 ALA A N 1
ATOM 781 C CA . ALA A 1 99 ? 4.654 33.405 -19.853 1.00 51.38 99 ALA A CA 1
ATOM 782 C C . ALA A 1 99 ? 5.914 34.240 -20.177 1.00 51.38 99 ALA A C 1
ATOM 784 O O . ALA A 1 99 ? 6.328 35.054 -19.353 1.00 51.38 99 ALA A O 1
ATOM 785 N N . LYS A 1 100 ? 6.583 34.007 -21.317 1.00 47.72 100 LYS A N 1
ATOM 786 C CA . LYS A 1 100 ? 7.840 34.705 -21.663 1.00 47.72 100 LYS A CA 1
ATOM 787 C C . LYS A 1 100 ? 7.854 35.391 -23.034 1.00 47.72 100 LYS A C 1
ATOM 789 O O . LYS A 1 100 ? 8.894 35.917 -23.412 1.00 47.72 100 LYS A O 1
ATOM 794 N N . ASN A 1 101 ? 6.731 35.400 -23.755 1.00 48.09 101 ASN A N 1
ATOM 795 C CA . ASN A 1 101 ? 6.639 36.010 -25.088 1.00 48.09 101 ASN A CA 1
ATOM 796 C C . ASN A 1 101 ? 5.980 37.402 -25.107 1.00 48.09 101 ASN A C 1
ATOM 798 O O . ASN A 1 101 ? 5.957 38.016 -26.166 1.00 48.09 101 ASN A O 1
ATOM 802 N N . ASP A 1 102 ? 5.524 37.932 -23.968 1.00 52.12 102 ASP A N 1
ATOM 803 C CA . ASP A 1 102 ? 4.856 39.247 -23.913 1.00 52.12 102 ASP A CA 1
ATOM 804 C C . ASP A 1 102 ? 5.833 40.449 -23.895 1.00 52.12 102 ASP A C 1
ATOM 806 O O . ASP A 1 102 ? 5.392 41.592 -23.881 1.00 52.12 102 ASP A O 1
ATOM 810 N N . ASP A 1 103 ? 7.155 40.225 -23.939 1.00 54.94 103 ASP A N 1
ATOM 811 C CA . ASP A 1 103 ? 8.181 41.289 -23.877 1.00 54.94 103 ASP A CA 1
ATOM 812 C C . ASP A 1 103 ? 8.749 41.717 -25.257 1.00 54.94 103 ASP A C 1
ATOM 814 O O . ASP A 1 103 ? 9.781 42.388 -25.310 1.00 54.94 103 ASP A O 1
ATOM 818 N N . VAL A 1 104 ? 8.139 41.335 -26.393 1.00 52.84 104 VAL A N 1
ATOM 819 C CA . VAL A 1 104 ? 8.710 41.620 -27.739 1.00 52.84 104 VAL A CA 1
ATOM 820 C C . VAL A 1 104 ? 7.878 42.577 -28.612 1.00 52.84 104 VAL A C 1
ATOM 822 O O . VAL A 1 104 ? 8.384 43.043 -29.630 1.00 52.84 104 VAL A O 1
ATOM 825 N N . ASP A 1 105 ? 6.671 42.983 -28.208 1.00 44.66 105 ASP A N 1
ATOM 826 C CA . ASP A 1 105 ? 5.814 43.825 -29.069 1.00 44.66 105 ASP A CA 1
ATOM 827 C C . ASP A 1 105 ? 6.015 45.354 -28.932 1.00 44.66 105 ASP A C 1
ATOM 829 O O . ASP A 1 105 ? 5.410 46.111 -29.688 1.00 44.66 105 ASP A O 1
ATOM 833 N N . ASP A 1 106 ? 6.927 45.839 -28.077 1.00 48.09 106 ASP A N 1
ATOM 834 C CA . ASP A 1 106 ? 7.170 47.289 -27.879 1.00 48.09 106 ASP A CA 1
ATOM 835 C C . ASP A 1 106 ? 8.341 47.882 -28.702 1.00 48.09 106 ASP A C 1
ATOM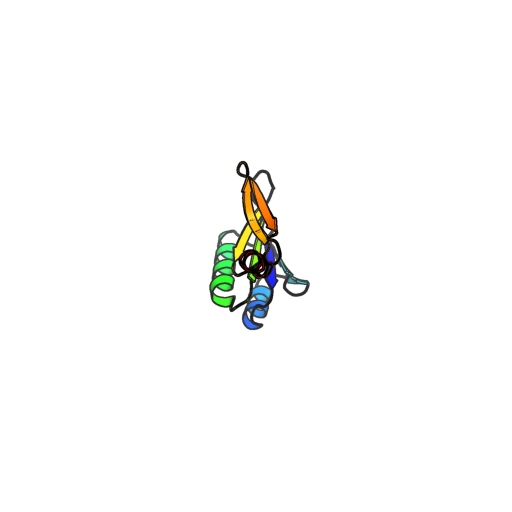 837 O O . ASP A 1 106 ? 8.795 49.001 -28.451 1.00 48.09 106 ASP A O 1
ATOM 841 N N . ILE A 1 107 ? 8.836 47.182 -29.732 1.00 48.41 107 ILE A N 1
ATOM 842 C CA . ILE A 1 107 ? 9.788 47.755 -30.708 1.00 48.41 107 ILE A CA 1
ATOM 843 C C . ILE A 1 107 ? 9.278 47.568 -32.139 1.00 48.41 107 ILE A C 1
ATOM 845 O O . ILE A 1 107 ? 9.945 46.923 -32.935 1.00 48.41 107 ILE A O 1
ATOM 849 N N . VAL A 1 108 ? 8.127 48.157 -32.490 1.00 41.34 108 VAL A N 1
ATOM 850 C CA . VAL A 1 108 ? 7.899 48.775 -33.815 1.00 41.34 108 VAL A CA 1
ATOM 851 C C .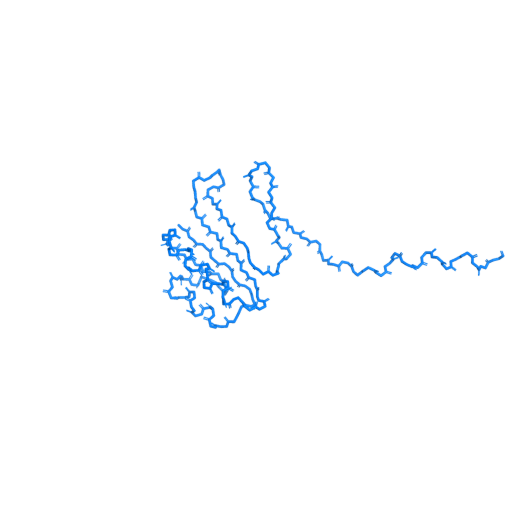 VAL A 1 108 ? 6.805 49.855 -33.705 1.00 41.34 108 VAL A C 1
ATOM 853 O O . VAL A 1 108 ? 5.625 49.560 -33.873 1.00 41.34 108 VAL A O 1
ATOM 856 N N . LEU A 1 109 ? 7.209 51.104 -33.446 1.00 40.53 109 LEU A N 1
ATOM 857 C CA . LEU A 1 109 ? 6.879 52.334 -34.201 1.00 40.53 109 LEU A CA 1
ATOM 858 C C . LEU A 1 109 ? 7.488 53.561 -33.510 1.00 40.53 109 LEU A C 1
ATOM 860 O O . LEU A 1 109 ? 7.186 53.793 -32.321 1.00 40.53 109 LEU A O 1
#

Mean predicted aligned error: 8.0 Å